Protein AF-A0A529FUU9-F1 (afdb_monomer)

Secondary structure (DSSP, 8-state):
-PPPPSSTTSPPPSS---TTTS--TTTSTTSTTTTPPPPP--SS--TTSHHHHHHHHHHHTT-HHHHHHH-

Structure (mmCIF, N/CA/C/O backbone):
data_AF-A0A529FUU9-F1
#
_entry.id   AF-A0A529FUU9-F1
#
loop_
_atom_site.group_PDB
_atom_site.id
_atom_site.type_symbol
_atom_site.label_atom_id
_atom_site.label_alt_id
_atom_site.label_comp_id
_atom_site.label_asym_id
_atom_site.label_entity_id
_atom_site.label_seq_id
_atom_site.pdbx_PDB_ins_code
_atom_site.Cartn_x
_atom_site.Cartn_y
_atom_site.Cartn_z
_atom_site.occupancy
_atom_site.B_iso_or_equiv
_atom_site.auth_seq_id
_atom_site.auth_comp_id
_atom_site.auth_asym_id
_atom_site.auth_atom_id
_atom_site.pdbx_PDB_model_num
ATOM 1 N N . MET A 1 1 ? -18.479 -12.074 4.475 1.00 57.03 1 MET A N 1
ATOM 2 C CA . MET A 1 1 ? -18.381 -10.950 5.433 1.00 57.03 1 MET A CA 1
ATOM 3 C C . MET A 1 1 ? -17.455 -9.916 4.815 1.00 57.03 1 MET A C 1
ATOM 5 O O . MET A 1 1 ? -16.387 -10.315 4.364 1.00 57.03 1 MET A O 1
ATOM 9 N N . LEU A 1 2 ? -17.862 -8.647 4.707 1.00 75.00 2 LEU A N 1
ATOM 10 C CA . LEU A 1 2 ? -16.931 -7.589 4.294 1.00 75.00 2 LEU A CA 1
ATOM 11 C C . LEU A 1 2 ? -15.852 -7.441 5.372 1.00 75.00 2 LEU A C 1
ATOM 13 O O . LEU A 1 2 ? -16.174 -7.418 6.561 1.00 75.00 2 LEU A O 1
ATOM 17 N N . ARG A 1 3 ? -14.582 -7.376 4.966 1.00 85.06 3 ARG A N 1
ATOM 18 C CA . ARG A 1 3 ? -13.487 -7.063 5.889 1.00 85.06 3 ARG A CA 1
ATOM 19 C C . ARG A 1 3 ? -13.582 -5.577 6.230 1.00 85.06 3 ARG A C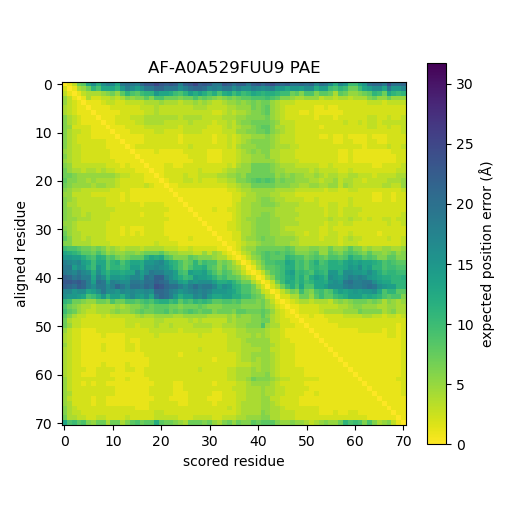 1
ATOM 21 O O . ARG A 1 3 ? -13.768 -4.750 5.340 1.00 85.06 3 ARG A O 1
ATOM 28 N N . ARG A 1 4 ? -13.535 -5.253 7.524 1.00 91.44 4 ARG A N 1
ATOM 29 C CA . ARG A 1 4 ? -13.589 -3.867 8.005 1.00 91.44 4 ARG A CA 1
ATOM 30 C C . ARG A 1 4 ? -12.442 -3.070 7.378 1.00 91.44 4 ARG A C 1
ATOM 32 O O . ARG A 1 4 ? -11.326 -3.578 7.316 1.00 91.44 4 ARG A O 1
ATOM 39 N N . ARG A 1 5 ? -12.739 -1.839 6.956 1.00 94.75 5 ARG A N 1
ATOM 40 C CA . ARG A 1 5 ? -11.740 -0.822 6.616 1.00 94.75 5 ARG A CA 1
ATOM 41 C C . ARG A 1 5 ? -11.626 0.174 7.765 1.00 94.75 5 ARG A C 1
ATOM 43 O O . ARG A 1 5 ? -12.658 0.631 8.262 1.00 94.75 5 ARG A O 1
ATOM 50 N N . TRP A 1 6 ? -10.408 0.457 8.203 1.00 94.31 6 TRP A N 1
ATOM 51 C CA . TRP A 1 6 ? -10.096 1.400 9.276 1.00 94.31 6 TRP A CA 1
ATOM 52 C C . TRP A 1 6 ? -9.868 2.812 8.742 1.00 94.31 6 TRP A C 1
ATOM 54 O O . TRP A 1 6 ? -10.265 3.760 9.411 1.00 94.31 6 TRP A O 1
ATOM 64 N N . LEU A 1 7 ? -9.331 2.930 7.523 1.00 94.06 7 LEU A N 1
ATOM 65 C CA . LEU A 1 7 ? -9.144 4.186 6.790 1.00 94.06 7 LEU A CA 1
ATOM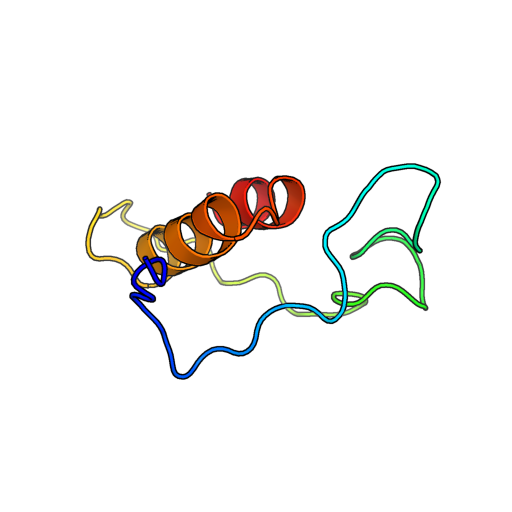 66 C C . LEU A 1 7 ? -9.900 4.122 5.450 1.00 94.06 7 LEU A C 1
ATOM 68 O O . LEU A 1 7 ? -9.289 3.989 4.381 1.00 94.06 7 LEU A O 1
ATOM 72 N N . PRO A 1 8 ? -11.249 4.115 5.469 1.00 94.81 8 PRO A N 1
ATOM 73 C CA . PRO A 1 8 ? -12.064 3.933 4.266 1.00 94.81 8 PRO A CA 1
ATOM 74 C C . PRO A 1 8 ? -11.878 5.037 3.214 1.00 94.81 8 PRO A C 1
ATOM 76 O O . PRO A 1 8 ? -12.101 4.780 2.029 1.00 94.81 8 PRO A O 1
ATOM 79 N N . GLU A 1 9 ? -11.461 6.234 3.622 1.00 94.81 9 GLU A N 1
ATOM 80 C CA . GLU A 1 9 ? -11.180 7.385 2.760 1.00 94.81 9 GLU A CA 1
ATOM 81 C C . GLU A 1 9 ? -9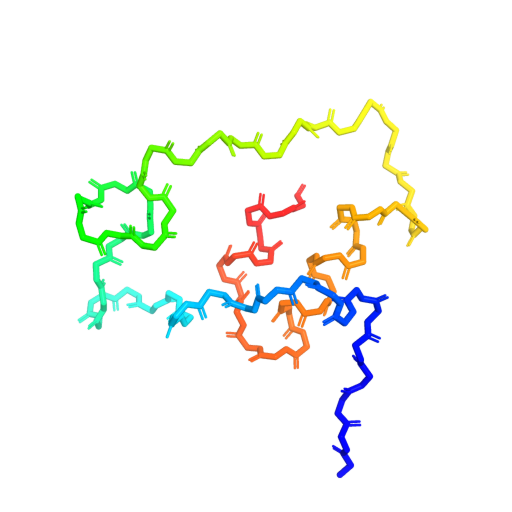.914 7.222 1.909 1.00 94.81 9 GLU A C 1
ATOM 83 O O . GLU A 1 9 ? -9.832 7.790 0.817 1.00 94.81 9 GLU A O 1
ATOM 88 N N . LYS A 1 10 ? -8.946 6.403 2.342 1.00 92.00 10 LYS A N 1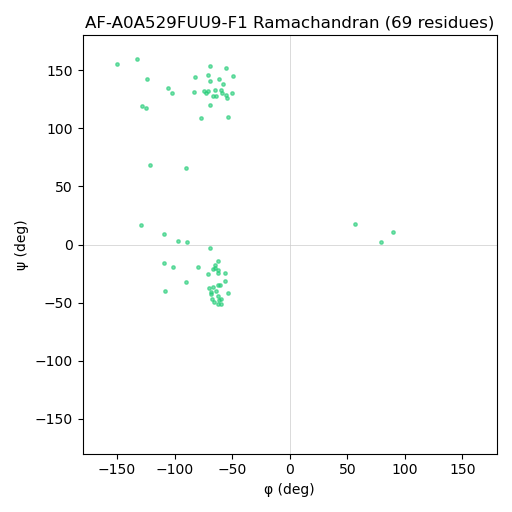
ATOM 89 C CA . LYS A 1 10 ? -7.804 6.038 1.494 1.00 92.00 10 LYS A CA 1
ATOM 90 C C . LYS A 1 10 ? -8.248 5.042 0.428 1.00 92.00 10 LYS A C 1
ATOM 92 O O . LYS A 1 10 ? -8.894 4.041 0.724 1.00 92.00 10 LYS A O 1
ATOM 97 N N . SER A 1 11 ? -7.881 5.279 -0.825 1.00 94.44 11 SER A N 1
ATOM 98 C CA . SER A 1 11 ? -8.084 4.290 -1.889 1.00 94.44 11 SER A CA 1
ATOM 99 C C . SER A 1 11 ? -6.953 3.266 -1.883 1.00 94.44 11 SER A C 1
ATOM 101 O O . SER A 1 11 ? -5.806 3.616 -1.614 1.00 94.44 11 SER A O 1
ATOM 103 N N . PHE A 1 12 ? -7.263 2.004 -2.187 1.00 95.31 12 PHE A N 1
ATOM 104 C CA . PHE A 1 12 ? -6.222 0.997 -2.377 1.00 95.31 12 PHE A CA 1
ATOM 105 C C . PHE A 1 12 ? -5.415 1.255 -3.654 1.00 95.31 12 PHE A C 1
ATOM 107 O O . PHE A 1 12 ? -5.951 1.830 -4.607 1.00 95.31 12 PHE A O 1
ATOM 114 N N . PRO A 1 13 ? -4.153 0.792 -3.701 1.00 95.25 13 PRO A N 1
ATOM 115 C CA . PRO A 1 13 ? -3.388 0.754 -4.936 1.00 95.25 13 PRO A CA 1
ATOM 116 C C . PRO A 1 13 ? -4.124 -0.014 -6.039 1.00 95.25 13 PRO A C 1
ATOM 118 O O . PRO A 1 13 ? -4.903 -0.939 -5.775 1.00 95.25 13 PRO A O 1
ATOM 121 N N . SER A 1 14 ? -3.847 0.353 -7.291 1.00 95.50 14 SER A N 1
ATOM 122 C CA . SER A 1 14 ? -4.496 -0.228 -8.474 1.00 95.50 14 SER A CA 1
ATOM 123 C C . SER A 1 14 ? -4.244 -1.732 -8.636 1.00 95.50 14 SER A C 1
ATOM 125 O O . SER A 1 14 ? -5.034 -2.415 -9.287 1.00 95.50 14 SER A O 1
ATOM 127 N N . TYR A 1 15 ? -3.180 -2.261 -8.028 1.00 97.31 15 TYR A N 1
ATOM 128 C CA . TYR A 1 15 ? -2.892 -3.688 -7.922 1.00 97.31 15 TYR A CA 1
ATOM 129 C C . TYR A 1 15 ? -2.120 -3.988 -6.635 1.00 97.31 15 TYR A C 1
ATOM 131 O O . TYR A 1 15 ? -1.432 -3.119 -6.114 1.00 97.31 15 TYR A O 1
ATOM 139 N N . ALA A 1 16 ? -2.227 -5.224 -6.143 1.00 97.44 16 ALA A N 1
ATOM 140 C CA . ALA A 1 16 ? -1.319 -5.753 -5.129 1.00 97.44 16 ALA A CA 1
ATOM 141 C C . ALA A 1 16 ? -0.057 -6.279 -5.816 1.00 97.44 16 ALA A C 1
ATOM 143 O O . ALA A 1 16 ? -0.147 -7.031 -6.800 1.00 97.44 16 ALA A O 1
ATOM 144 N N . TYR A 1 17 ? 1.114 -5.893 -5.324 1.00 97.75 17 TYR A N 1
ATOM 145 C CA . TYR A 1 17 ? 2.366 -6.293 -5.933 1.00 97.75 17 TYR A CA 1
ATOM 146 C C . TYR A 1 17 ? 2.630 -7.783 -5.740 1.00 97.75 17 TYR A C 1
ATOM 148 O O . TYR A 1 17 ? 2.760 -8.305 -4.633 1.00 97.75 17 TYR A O 1
ATOM 156 N N . LEU A 1 18 ? 2.750 -8.465 -6.875 1.00 96.31 18 LEU A N 1
ATOM 157 C CA . LEU A 1 18 ? 3.177 -9.848 -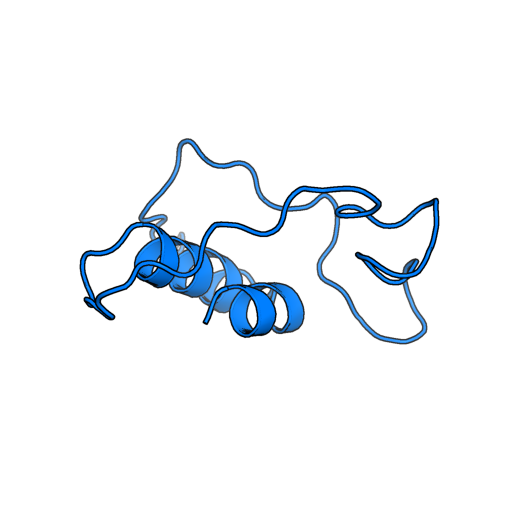6.972 1.00 96.31 18 LEU A CA 1
ATOM 158 C C . LEU A 1 18 ? 4.374 -9.889 -7.929 1.00 96.31 18 LEU A C 1
ATOM 160 O O . LEU A 1 18 ? 4.206 -9.549 -9.109 1.00 96.31 18 LEU A O 1
ATOM 164 N N . PRO A 1 19 ? 5.567 -10.300 -7.459 1.00 94.06 19 PRO A N 1
ATOM 165 C CA . PRO A 1 19 ? 6.753 -10.381 -8.300 1.00 94.06 19 PRO A CA 1
ATOM 166 C C . PRO A 1 19 ? 6.488 -11.150 -9.600 1.00 94.06 19 PRO A C 1
ATOM 168 O O . PRO A 1 19 ? 5.920 -12.243 -9.591 1.00 94.06 19 PRO A O 1
ATOM 171 N N . GLY A 1 20 ? 6.880 -10.556 -10.728 1.00 94.81 20 GLY A N 1
ATOM 172 C CA . GLY A 1 20 ? 6.713 -11.141 -12.061 1.00 94.81 20 GLY A CA 1
ATOM 173 C C . GLY A 1 20 ? 5.312 -11.018 -12.676 1.00 94.81 20 GLY A C 1
ATOM 174 O O . GLY A 1 20 ? 5.110 -11.531 -13.774 1.00 94.81 20 GLY A O 1
ATOM 175 N N . ARG A 1 21 ? 4.346 -10.357 -12.017 1.00 95.69 21 ARG A N 1
ATOM 176 C CA . ARG A 1 21 ? 3.000 -10.123 -12.584 1.00 95.69 21 ARG A CA 1
ATOM 177 C C . ARG A 1 21 ? 2.731 -8.682 -12.994 1.00 95.69 21 ARG A C 1
ATOM 179 O O . ARG A 1 21 ? 2.068 -8.467 -14.000 1.00 95.69 21 ARG A O 1
ATOM 186 N N . GLN A 1 22 ? 3.191 -7.725 -12.198 1.00 96.19 22 GLN A N 1
ATOM 187 C CA . GLN A 1 22 ? 2.959 -6.296 -12.401 1.00 96.19 22 GLN A CA 1
ATOM 188 C C . GLN A 1 22 ? 4.277 -5.524 -12.255 1.00 96.19 22 GLN A C 1
ATOM 190 O O . GLN A 1 22 ? 5.210 -6.050 -11.634 1.00 96.19 22 GLN A O 1
ATOM 195 N N . PRO A 1 23 ? 4.362 -4.292 -12.794 1.00 97.31 23 PRO A N 1
ATOM 196 C CA . PRO A 1 23 ? 5.484 -3.391 -12.557 1.00 97.31 23 PRO A CA 1
ATOM 197 C C . PRO A 1 23 ? 5.808 -3.267 -11.066 1.00 97.31 23 PRO A C 1
ATOM 199 O O . PRO A 1 23 ? 4.917 -3.281 -10.210 1.00 97.31 23 PRO A O 1
ATOM 202 N N . HIS A 1 24 ? 7.088 -3.135 -10.734 1.00 97.31 24 HIS A N 1
ATOM 203 C CA . HIS A 1 24 ? 7.480 -2.948 -9.341 1.00 97.31 24 HIS A CA 1
ATOM 204 C C . HIS A 1 24 ? 6.968 -1.587 -8.833 1.00 97.31 24 HIS A C 1
ATOM 206 O O . HIS A 1 24 ? 7.317 -0.575 -9.441 1.00 97.31 24 HIS A O 1
ATOM 212 N N . PRO A 1 25 ? 6.248 -1.509 -7.695 1.00 96.25 25 PRO A N 1
ATOM 213 C CA . PRO A 1 25 ? 5.536 -0.299 -7.280 1.00 96.25 25 PRO A CA 1
ATOM 214 C C . PRO A 1 25 ? 6.375 0.976 -7.226 1.00 96.25 25 PRO A C 1
ATOM 216 O O . PRO A 1 25 ? 5.901 2.014 -7.662 1.00 96.25 25 PRO A O 1
ATOM 219 N N . VAL A 1 26 ? 7.613 0.894 -6.722 1.00 94.44 26 VAL A N 1
ATOM 220 C CA . VAL A 1 26 ? 8.516 2.057 -6.581 1.00 94.44 26 VAL A CA 1
ATOM 221 C C . VAL A 1 26 ? 9.708 2.083 -7.547 1.00 94.44 26 VAL A C 1
ATOM 223 O O . VAL A 1 26 ? 10.344 3.119 -7.695 1.00 94.44 26 VAL A O 1
ATOM 226 N N . ARG A 1 27 ? 10.054 0.961 -8.197 1.00 93.81 27 ARG A N 1
ATOM 227 C CA . ARG A 1 27 ? 11.278 0.846 -9.025 1.00 93.81 27 ARG A CA 1
ATOM 228 C C . ARG A 1 27 ? 11.006 0.955 -10.519 1.00 93.81 27 ARG A C 1
ATOM 230 O O . ARG A 1 27 ? 11.939 1.175 -11.284 1.00 93.81 27 ARG A O 1
ATOM 237 N N . ASP A 1 28 ? 9.760 0.747 -10.921 1.00 96.62 28 ASP A N 1
ATOM 238 C CA . ASP A 1 28 ? 9.336 0.785 -12.310 1.00 96.62 28 ASP A CA 1
ATOM 239 C C . ASP A 1 28 ? 8.552 2.082 -12.565 1.00 96.62 28 ASP A C 1
ATOM 241 O O . ASP A 1 28 ? 7.680 2.400 -11.756 1.00 96.62 28 ASP A O 1
ATOM 245 N N . PRO A 1 29 ? 8.808 2.825 -13.658 1.00 96.50 29 PRO A N 1
ATOM 246 C CA . PRO A 1 29 ? 8.032 4.013 -14.018 1.00 96.50 29 PRO A CA 1
ATOM 247 C C . PRO A 1 29 ? 6.520 3.788 -14.168 1.00 96.50 29 PRO A C 1
ATOM 249 O O . PRO A 1 29 ? 5.750 4.736 -14.028 1.00 96.50 29 PRO A O 1
ATOM 252 N N . ALA A 1 30 ? 6.085 2.557 -14.454 1.00 96.25 30 ALA A N 1
ATOM 253 C CA . ALA A 1 30 ? 4.672 2.171 -14.495 1.00 96.25 30 ALA A CA 1
ATOM 254 C C . ALA A 1 30 ? 4.134 1.687 -13.131 1.00 96.25 30 ALA A C 1
ATOM 256 O O . ALA A 1 30 ? 2.982 1.258 -13.033 1.00 96.25 30 ALA A O 1
ATOM 257 N N . GLY A 1 31 ? 4.963 1.719 -12.086 1.00 96.62 31 GLY A N 1
ATOM 258 C CA . GLY A 1 31 ? 4.617 1.312 -10.732 1.00 96.62 31 GLY A CA 1
ATOM 259 C C . GLY A 1 31 ? 3.622 2.261 -10.064 1.00 96.62 31 GLY A C 1
ATOM 260 O O . GLY A 1 31 ? 3.727 3.480 -10.184 1.00 96.62 31 GLY A O 1
ATOM 261 N N . HIS A 1 32 ? 2.672 1.711 -9.303 1.00 95.19 32 HIS A N 1
ATOM 262 C CA . HIS A 1 32 ? 1.610 2.501 -8.658 1.00 95.19 32 HIS A CA 1
ATOM 263 C C . HIS A 1 32 ? 2.083 3.425 -7.518 1.00 95.19 32 HIS A C 1
ATOM 265 O O . HIS A 1 32 ? 1.265 4.138 -6.941 1.00 95.19 32 HIS A O 1
ATOM 271 N N . SER A 1 33 ? 3.369 3.393 -7.165 1.00 92.38 33 SER A N 1
ATOM 272 C CA . SER A 1 33 ? 3.995 4.265 -6.163 1.00 92.38 33 SER A CA 1
ATOM 273 C C . SER A 1 33 ? 5.268 4.928 -6.703 1.00 92.38 33 SER A C 1
ATOM 275 O O . SER A 1 33 ? 6.089 5.418 -5.926 1.00 92.38 33 SER A O 1
ATOM 277 N N . TYR A 1 34 ? 5.468 4.936 -8.025 1.00 94.62 34 TYR A N 1
ATOM 278 C CA . TYR A 1 34 ? 6.647 5.538 -8.633 1.00 94.62 34 TYR A CA 1
ATOM 279 C C . TYR A 1 34 ? 6.656 7.049 -8.377 1.00 94.62 34 TYR A C 1
ATOM 281 O O . TYR A 1 34 ? 5.666 7.730 -8.633 1.00 94.62 34 TYR A O 1
ATOM 289 N N . ASN A 1 35 ? 7.768 7.565 -7.846 1.00 91.00 35 ASN A N 1
ATOM 290 C CA . ASN A 1 35 ? 7.911 8.951 -7.376 1.00 91.00 35 ASN A CA 1
ATOM 291 C C . ASN A 1 35 ? 6.888 9.388 -6.309 1.00 91.00 35 ASN A C 1
ATOM 293 O O . ASN A 1 35 ? 6.713 10.587 -6.093 1.00 91.00 35 ASN A O 1
ATOM 297 N N . SER A 1 36 ? 6.214 8.451 -5.632 1.00 84.81 36 SER A N 1
ATOM 298 C CA . SER A 1 36 ? 5.427 8.798 -4.451 1.00 84.81 36 SER A CA 1
ATOM 299 C C . SER A 1 36 ? 6.375 9.154 -3.312 1.00 84.81 36 SER A C 1
ATOM 301 O O . SER A 1 36 ? 7.299 8.398 -3.013 1.00 84.81 36 SER A O 1
ATOM 303 N N . GLU A 1 37 ? 6.114 10.274 -2.644 1.00 74.56 37 GLU A N 1
ATOM 304 C CA . GLU A 1 37 ? 6.710 10.565 -1.341 1.00 74.56 37 GLU A CA 1
ATOM 305 C C . GLU A 1 37 ? 6.375 9.394 -0.402 1.00 74.56 37 GLU A C 1
ATOM 307 O O . GLU A 1 37 ? 5.216 8.964 -0.321 1.00 74.56 37 GLU A O 1
ATOM 312 N N . ALA A 1 38 ? 7.386 8.833 0.264 1.00 67.00 38 ALA A N 1
ATOM 313 C CA . ALA A 1 3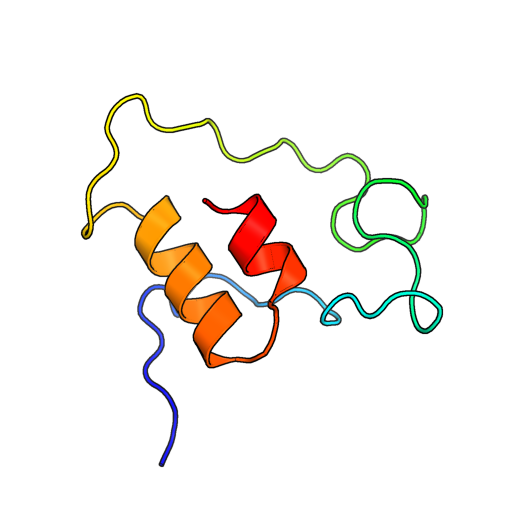8 ? 7.150 7.846 1.309 1.00 67.00 38 ALA A CA 1
ATOM 314 C C . ALA A 1 38 ? 6.323 8.506 2.418 1.00 67.00 38 ALA A C 1
ATOM 316 O O . ALA A 1 38 ? 6.534 9.681 2.733 1.00 67.00 38 ALA A O 1
ATOM 317 N N . MET A 1 39 ? 5.385 7.771 3.026 1.00 64.44 39 MET A N 1
ATOM 318 C CA . MET A 1 39 ? 4.733 8.305 4.220 1.00 64.44 39 MET A CA 1
ATOM 319 C C . MET A 1 39 ? 5.822 8.563 5.267 1.00 64.44 39 MET A C 1
ATOM 321 O O . MET A 1 39 ? 6.653 7.676 5.483 1.00 64.44 39 MET A O 1
ATOM 325 N N . PRO A 1 40 ? 5.864 9.756 5.887 1.00 61.53 40 PRO A N 1
ATOM 326 C CA . PRO A 1 40 ? 6.850 10.032 6.915 1.00 61.53 40 PRO A CA 1
ATOM 327 C C . PRO A 1 40 ? 6.739 8.951 7.986 1.00 61.53 40 PRO A C 1
ATOM 329 O O . PRO A 1 40 ? 5.646 8.732 8.507 1.00 61.53 40 PRO A O 1
ATOM 332 N N . LEU A 1 41 ? 7.847 8.279 8.308 1.00 61.19 41 LEU A N 1
ATOM 333 C CA . LEU A 1 41 ? 7.918 7.420 9.486 1.00 61.19 41 LEU A CA 1
ATOM 334 C C . LEU A 1 41 ? 7.492 8.270 10.687 1.00 61.19 41 LEU A C 1
ATOM 336 O O . LEU A 1 41 ? 8.186 9.218 11.061 1.00 61.19 41 LEU A O 1
ATOM 340 N N . ALA A 1 42 ? 6.318 7.979 11.250 1.00 58.94 42 ALA A N 1
ATOM 341 C CA . ALA A 1 42 ? 5.898 8.615 12.485 1.0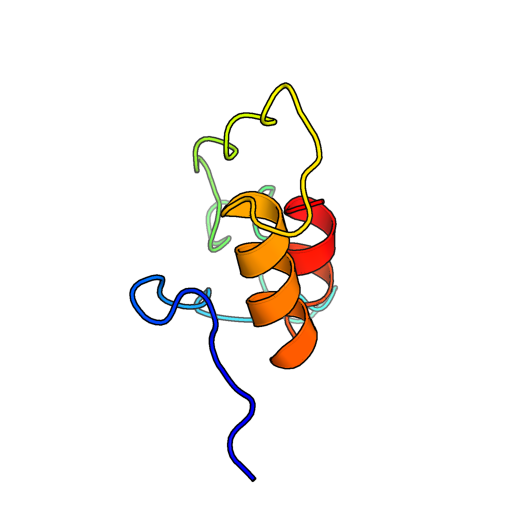0 58.94 42 ALA A CA 1
ATOM 342 C C . ALA A 1 42 ? 6.936 8.270 13.559 1.00 58.94 42 ALA A C 1
ATOM 344 O O . ALA A 1 42 ? 7.332 7.115 13.695 1.00 58.94 42 ALA A O 1
ATOM 345 N N . ALA A 1 43 ? 7.381 9.274 14.316 1.00 58.84 43 ALA A N 1
ATOM 346 C CA . ALA A 1 43 ? 8.401 9.096 15.348 1.00 58.84 43 ALA A CA 1
ATOM 347 C C . ALA A 1 43 ? 7.963 8.138 16.479 1.00 58.84 43 ALA A C 1
ATOM 349 O O . ALA A 1 43 ? 8.809 7.665 17.230 1.00 58.84 43 ALA A O 1
ATOM 350 N N . GLU A 1 44 ? 6.665 7.822 16.567 1.00 68.12 44 GLU A N 1
ATOM 351 C CA . GLU A 1 44 ? 6.083 6.944 17.579 1.00 68.12 44 GLU A CA 1
ATOM 352 C C . GLU A 1 44 ? 5.233 5.844 16.917 1.00 68.12 44 GLU A C 1
ATOM 354 O O . GLU A 1 44 ? 4.234 6.125 16.246 1.00 68.12 44 GLU A O 1
ATOM 359 N N . ALA A 1 45 ? 5.605 4.579 17.123 1.00 69.44 45 ALA A N 1
ATOM 360 C CA . ALA A 1 45 ? 4.807 3.439 16.683 1.00 69.44 45 ALA A CA 1
ATOM 361 C C . ALA A 1 45 ? 3.615 3.243 17.636 1.00 69.44 45 ALA A C 1
ATOM 363 O O . ALA A 1 45 ? 3.781 2.816 18.778 1.00 69.44 45 ALA A O 1
ATOM 364 N N . SER A 1 46 ? 2.405 3.549 17.163 1.00 83.19 46 SER A N 1
ATOM 365 C CA . SER A 1 46 ? 1.151 3.339 17.896 1.00 83.19 46 SER A CA 1
ATOM 366 C C . SER A 1 46 ? 0.184 2.483 17.082 1.00 83.19 46 SER A C 1
ATOM 368 O O . SER A 1 46 ? 0.072 2.657 15.866 1.00 83.19 46 SER A O 1
ATOM 370 N N . LEU A 1 47 ? -0.558 1.600 17.761 1.00 86.38 47 LEU A N 1
ATOM 371 C CA . LEU A 1 47 ? -1.616 0.783 17.149 1.00 86.38 47 LEU A CA 1
ATOM 372 C C . LEU A 1 47 ? -2.789 1.625 16.623 1.00 86.38 47 LEU A C 1
ATOM 374 O O . LEU A 1 47 ? -3.522 1.168 15.753 1.00 86.38 47 LEU A O 1
ATOM 378 N N . ASP A 1 48 ? -2.939 2.854 17.114 1.00 85.75 48 ASP A N 1
ATOM 379 C CA . ASP A 1 48 ? -3.974 3.784 16.655 1.00 85.75 48 ASP A CA 1
ATOM 380 C C . ASP A 1 48 ? -3.448 4.776 15.603 1.00 85.75 48 ASP A C 1
ATOM 382 O O . ASP A 1 48 ? -4.175 5.668 15.176 1.00 85.75 48 ASP A O 1
ATOM 386 N N . SER A 1 49 ? -2.181 4.657 15.187 1.00 88.12 49 SER A N 1
ATOM 387 C CA . SER A 1 49 ? -1.619 5.535 14.158 1.00 88.12 49 SER A CA 1
ATOM 388 C C . SER A 1 49 ? -2.198 5.228 12.775 1.00 88.12 49 SER A C 1
ATOM 390 O O . SER A 1 49 ? -2.402 4.067 12.413 1.00 88.12 49 SER A O 1
ATOM 392 N N . ASP A 1 50 ? -2.367 6.265 11.951 1.00 89.44 50 ASP A N 1
ATOM 393 C CA . ASP A 1 50 ? -2.818 6.119 10.560 1.00 89.44 50 ASP A CA 1
ATOM 394 C C . ASP A 1 50 ? -1.914 5.187 9.744 1.00 89.44 50 ASP A C 1
ATOM 396 O O . ASP A 1 50 ? -2.379 4.501 8.838 1.00 89.44 50 ASP A O 1
ATOM 400 N N . ILE A 1 51 ? -0.618 5.138 10.059 1.00 89.06 51 ILE A N 1
ATOM 401 C CA . ILE A 1 51 ? 0.340 4.236 9.413 1.00 89.06 51 ILE A CA 1
ATOM 402 C C . ILE A 1 51 ? 0.019 2.782 9.775 1.00 89.06 51 ILE A C 1
ATOM 404 O O . ILE A 1 51 ? -0.091 1.927 8.891 1.00 89.06 51 ILE A O 1
ATOM 408 N N . PHE A 1 52 ? -0.220 2.508 11.063 1.00 90.56 52 PHE A N 1
ATOM 409 C CA . PHE A 1 52 ? -0.595 1.173 11.509 1.00 90.56 52 PHE A CA 1
ATOM 410 C C . PHE A 1 52 ? -1.920 0.716 10.887 1.00 90.56 52 PHE A C 1
ATOM 412 O O . PHE A 1 52 ? -1.990 -0.348 10.266 1.00 90.56 52 PHE A O 1
ATOM 419 N N . LEU A 1 53 ? -2.955 1.553 10.988 1.00 92.62 53 LEU A N 1
ATOM 420 C CA . LEU A 1 53 ? -4.282 1.269 10.439 1.00 92.62 53 LEU A CA 1
ATOM 421 C C . LEU A 1 53 ? -4.256 1.110 8.912 1.00 92.62 53 LEU A C 1
ATOM 423 O O . LEU A 1 53 ? -4.973 0.263 8.372 1.00 92.62 53 LEU A O 1
ATOM 427 N N . TRP A 1 54 ? -3.397 1.861 8.216 1.00 93.00 54 TRP A N 1
ATOM 428 C CA . TRP A 1 54 ? -3.213 1.725 6.774 1.00 93.00 54 TRP A CA 1
ATOM 429 C C . TRP A 1 54 ? -2.616 0.373 6.381 1.00 93.00 54 TRP A C 1
ATOM 431 O O . TRP A 1 54 ? -3.179 -0.318 5.528 1.00 93.00 54 TRP A O 1
ATOM 441 N N . GLY A 1 55 ? -1.527 -0.047 7.031 1.00 93.56 55 GLY A N 1
ATOM 442 C CA . GLY A 1 55 ? -0.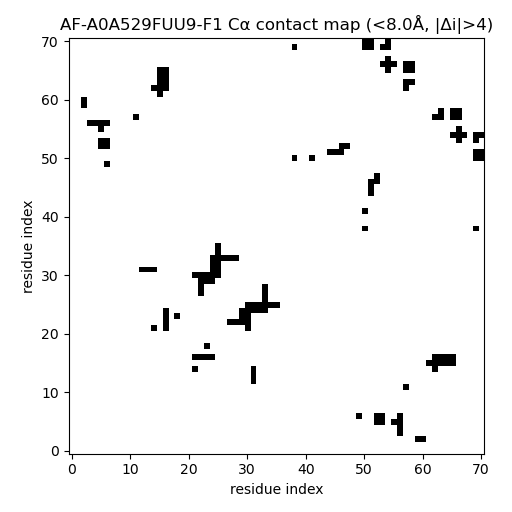952 -1.374 6.797 1.00 93.56 55 GLY A CA 1
ATOM 443 C C . GLY A 1 55 ? -1.938 -2.499 7.133 1.00 93.56 55 GLY A C 1
ATOM 444 O O . GLY A 1 55 ? -2.013 -3.495 6.412 1.00 93.56 55 GLY A O 1
ATOM 445 N N . LEU A 1 56 ? -2.784 -2.314 8.154 1.00 95.06 56 LEU A N 1
ATOM 446 C CA . LEU A 1 56 ? -3.795 -3.300 8.541 1.00 95.06 56 LEU A CA 1
ATOM 447 C C . LEU A 1 56 ? -4.891 -3.434 7.477 1.00 95.06 56 LEU A C 1
ATOM 449 O O . LEU A 1 56 ? -5.317 -4.551 7.164 1.00 95.06 56 LEU A O 1
ATOM 453 N N . ASP A 1 57 ? -5.334 -2.317 6.898 1.00 96.56 57 ASP A N 1
ATOM 454 C CA . ASP A 1 57 ? -6.267 -2.313 5.772 1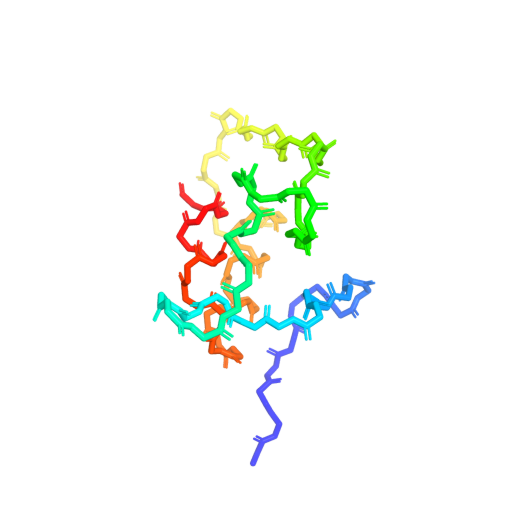.00 96.56 57 ASP A CA 1
ATOM 455 C C . ASP A 1 57 ? -5.673 -3.029 4.554 1.00 96.56 57 ASP A C 1
ATOM 457 O O . ASP A 1 57 ? -6.333 -3.906 3.989 1.00 96.56 57 ASP A O 1
ATOM 461 N N . LEU A 1 58 ? -4.425 -2.720 4.189 1.00 96.50 58 LEU A N 1
ATOM 462 C CA . LEU A 1 58 ? -3.710 -3.363 3.082 1.00 96.50 58 LEU A CA 1
ATOM 463 C C . LEU A 1 58 ? -3.559 -4.875 3.296 1.00 96.50 58 LEU A C 1
ATOM 465 O O . LEU A 1 58 ? -3.959 -5.673 2.440 1.00 96.50 58 LEU A O 1
ATOM 469 N N . PHE A 1 59 ? -3.065 -5.284 4.466 1.00 96.44 59 PHE A N 1
ATOM 470 C CA . PHE A 1 59 ? -2.854 -6.688 4.816 1.00 96.44 59 PHE A CA 1
ATOM 471 C C . PHE A 1 59 ? -4.162 -7.480 4.762 1.00 96.44 59 PHE A C 1
ATOM 473 O O . PHE A 1 59 ? -4.244 -8.550 4.148 1.00 96.44 59 PHE A O 1
ATOM 480 N N . ASN A 1 60 ? -5.224 -6.924 5.350 1.00 96.44 60 ASN A N 1
ATOM 481 C CA . ASN A 1 60 ? -6.536 -7.554 5.336 1.00 96.44 60 ASN A CA 1
ATOM 482 C C . ASN A 1 60 ? -7.128 -7.660 3.927 1.00 96.44 60 ASN A C 1
ATOM 484 O O . ASN A 1 60 ? -8.013 -8.487 3.735 1.00 96.44 60 ASN A O 1
ATOM 488 N N . HIS A 1 61 ? -6.652 -6.908 2.937 1.00 96.38 61 HIS A N 1
ATOM 489 C CA . HIS A 1 61 ? -7.159 -6.968 1.563 1.00 96.38 61 HIS A CA 1
ATOM 490 C C . HIS A 1 61 ? -6.179 -7.614 0.568 1.00 96.38 61 HIS A C 1
ATOM 492 O O . HIS A 1 61 ? -6.462 -7.640 -0.626 1.00 96.38 61 HIS A O 1
ATOM 498 N N . GLY A 1 62 ? -5.083 -8.214 1.050 1.00 96.38 62 GLY A N 1
ATOM 499 C CA . GLY A 1 62 ? -4.148 -8.998 0.230 1.00 96.38 62 GLY A CA 1
ATOM 500 C C . GLY A 1 62 ? -3.000 -8.200 -0.395 1.00 96.38 62 GLY A C 1
ATOM 501 O O . GLY A 1 62 ? -2.273 -8.740 -1.226 1.00 96.38 62 GLY A O 1
ATOM 502 N N . TYR A 1 63 ? -2.812 -6.947 0.016 1.00 97.06 63 TYR A N 1
ATOM 503 C CA . TYR A 1 63 ? -1.717 -6.072 -0.410 1.00 97.06 63 TYR A CA 1
ATOM 504 C C . TYR A 1 63 ? -0.515 -6.244 0.530 1.00 97.06 63 TYR A C 1
ATOM 506 O O . TYR A 1 63 ? -0.198 -5.375 1.338 1.00 97.06 63 TYR A O 1
ATOM 514 N N . TYR A 1 64 ? 0.088 -7.436 0.527 1.00 96.38 64 TYR A N 1
ATOM 515 C CA . TYR A 1 64 ? 1.072 -7.821 1.548 1.00 96.38 64 TYR A CA 1
ATOM 516 C C . TYR A 1 64 ? 2.396 -7.067 1.445 1.00 96.38 64 TYR A C 1
ATOM 518 O O . TYR A 1 64 ? 2.988 -6.744 2.471 1.00 96.38 64 TYR A O 1
ATOM 526 N N . TRP A 1 65 ? 2.863 -6.796 0.227 1.00 95.69 65 TRP A N 1
ATOM 527 C CA . TRP A 1 65 ? 4.085 -6.022 0.033 1.00 95.69 65 TRP A CA 1
ATOM 528 C C . TRP A 1 65 ? 3.867 -4.570 0.455 1.00 95.69 65 TRP A C 1
ATOM 530 O O . TRP A 1 65 ? 4.681 -4.004 1.169 1.00 95.69 65 TRP A O 1
ATOM 540 N N . GLU A 1 66 ? 2.728 -3.990 0.095 1.00 95.38 66 GLU A N 1
ATOM 541 C CA . GLU A 1 66 ? 2.379 -2.620 0.458 1.00 95.38 66 GLU A CA 1
ATOM 542 C C . GLU A 1 66 ? 2.162 -2.479 1.967 1.00 95.38 66 GLU A C 1
ATOM 544 O O . GLU A 1 66 ? 2.518 -1.456 2.541 1.00 95.38 66 GLU A O 1
ATOM 549 N N . ALA A 1 67 ? 1.589 -3.499 2.614 1.00 94.81 67 ALA A N 1
ATOM 550 C CA . ALA A 1 67 ? 1.458 -3.538 4.066 1.00 94.81 67 ALA A CA 1
ATOM 551 C C . ALA A 1 67 ? 2.828 -3.588 4.754 1.00 94.81 67 ALA A C 1
ATOM 553 O O . ALA A 1 67 ? 3.013 -2.913 5.759 1.00 94.81 67 ALA A O 1
ATOM 554 N N . HIS A 1 68 ? 3.780 -4.347 4.198 1.00 92.06 68 HIS A N 1
ATOM 555 C CA . HIS A 1 68 ? 5.171 -4.337 4.652 1.00 92.06 68 HIS A CA 1
ATOM 556 C C . HIS A 1 68 ? 5.814 -2.959 4.471 1.00 92.06 68 HIS A C 1
ATOM 558 O O . HIS A 1 68 ? 6.436 -2.472 5.394 1.00 92.06 68 HIS A O 1
ATOM 564 N N . GLU A 1 69 ? 5.634 -2.287 3.334 1.00 90.06 69 GLU A N 1
ATOM 565 C CA . GLU A 1 69 ? 6.197 -0.937 3.158 1.00 90.06 69 GLU A CA 1
ATOM 566 C C . GLU A 1 69 ? 5.562 0.112 4.084 1.00 90.06 69 GLU A C 1
ATOM 568 O O . GLU A 1 69 ? 6.141 1.176 4.297 1.00 90.06 69 GLU A O 1
ATOM 573 N N . ALA A 1 70 ? 4.359 -0.150 4.603 1.00 87.81 70 ALA A N 1
ATOM 574 C CA . ALA A 1 70 ? 3.699 0.731 5.554 1.00 87.81 70 ALA A CA 1
ATOM 575 C C . ALA A 1 70 ? 4.224 0.579 6.995 1.00 87.81 70 ALA A C 1
ATOM 577 O O . ALA A 1 70 ? 3.992 1.492 7.780 1.00 87.81 70 ALA A O 1
ATOM 578 N N . TRP A 1 71 ? 4.890 -0.520 7.364 1.00 83.75 71 TRP A N 1
ATOM 579 C CA . TRP A 1 71 ? 5.328 -0.820 8.739 1.00 83.75 71 TRP A CA 1
ATOM 580 C C . TRP A 1 71 ? 6.832 -1.066 8.827 1.00 83.75 71 TRP A C 1
ATOM 582 O O . TRP A 1 71 ? 7.471 -0.421 9.687 1.00 83.75 71 TRP A O 1
#

Mean predicted aligned error: 4.49 Å

Sequence (71 aa):
MLRRRWLPEKSFPSYAYLPGRQPHPVRDPAGHSYNSEAMPLAAEASLDSDIFLWGLDLFNHGYYWEAHEAW

Radius of gyration: 12.57 Å; Cα contacts (8 Å, |Δi|>4): 80; chains: 1; bounding box: 30×22×32 Å

Foldseek 3Di:
DDDDQPCPVDDDFPDQDDPPPDPDQDPGPRHSCDPPDQDPPDPDDDCPDPLNSVLVNCVSVVNPVVSVSSD

Solvent-accessible surface area (backbone atoms only — not comparable to full-atom values): 4585 Å² total; per-residue (Å²): 131,85,78,81,64,76,57,72,89,60,78,77,70,95,64,61,76,43,94,92,75,58,60,47,43,66,83,26,91,81,12,88,40,40,88,52,80,73,79,76,80,66,96,66,95,43,85,84,33,71,52,45,35,45,21,50,38,29,45,75,71,64,20,54,57,60,17,55,77,45,106

pLDDT: mean 89.14, std 11.11, range [57.03, 97.75]